Protein AF-A0A2R5EPQ1-F1 (afdb_monomer)

Structure (mmCIF, N/CA/C/O backbone):
data_AF-A0A2R5EPQ1-F1
#
_entry.id   AF-A0A2R5EPQ1-F1
#
loop_
_atom_site.group_PDB
_atom_site.id
_atom_site.type_symbol
_atom_site.label_atom_id
_atom_site.label_alt_id
_atom_site.label_comp_id
_atom_site.label_asym_id
_atom_site.label_entity_id
_atom_site.label_seq_id
_atom_site.pdbx_PDB_ins_code
_atom_site.Cartn_x
_atom_site.Cartn_y
_atom_site.Cartn_z
_atom_site.occupancy
_atom_site.B_iso_or_equiv
_atom_site.auth_seq_id
_atom_site.auth_comp_id
_atom_site.auth_asym_id
_atom_site.auth_atom_id
_atom_site.pdbx_PDB_model_num
ATOM 1 N N . MET A 1 1 ? 26.105 1.636 -38.580 1.00 42.91 1 MET A N 1
ATOM 2 C CA . MET A 1 1 ? 24.956 1.374 -37.688 1.00 42.91 1 MET A CA 1
ATOM 3 C C . MET A 1 1 ? 25.505 0.901 -36.352 1.00 42.91 1 MET A C 1
ATOM 5 O O . MET A 1 1 ? 25.771 -0.279 -36.193 1.00 42.91 1 MET A O 1
ATOM 9 N N . THR A 1 2 ? 25.792 1.823 -35.436 1.00 43.88 2 THR A N 1
ATOM 10 C CA . THR A 1 2 ? 26.269 1.496 -34.084 1.00 43.88 2 THR A CA 1
ATOM 11 C C . THR A 1 2 ? 25.137 1.810 -33.117 1.00 43.88 2 THR A C 1
ATOM 13 O O . THR A 1 2 ? 24.937 2.967 -32.755 1.00 43.88 2 THR A O 1
ATOM 16 N N . CYS A 1 3 ? 24.349 0.798 -32.761 1.00 49.59 3 CYS A N 1
ATOM 17 C CA . CYS A 1 3 ? 23.349 0.924 -31.707 1.00 49.59 3 CYS A CA 1
ATOM 18 C C . CYS A 1 3 ? 24.088 0.954 -30.363 1.00 49.59 3 CYS A C 1
ATOM 20 O O . CYS A 1 3 ? 24.701 -0.035 -29.964 1.00 49.59 3 CYS A O 1
ATOM 22 N N . ASN A 1 4 ? 24.082 2.113 -29.705 1.00 49.69 4 ASN A N 1
ATOM 23 C CA . ASN A 1 4 ? 24.628 2.299 -28.363 1.00 49.69 4 ASN A CA 1
ATOM 24 C C . ASN A 1 4 ? 23.709 1.617 -27.331 1.00 49.69 4 ASN A C 1
ATOM 26 O O . ASN A 1 4 ? 22.537 1.969 -27.270 1.00 49.69 4 ASN A O 1
ATOM 30 N N . PRO A 1 5 ? 24.204 0.708 -26.472 1.00 54.84 5 PRO A N 1
ATOM 31 C CA . PRO A 1 5 ? 23.364 -0.022 -25.517 1.00 54.84 5 PRO A CA 1
ATOM 32 C C . PRO A 1 5 ? 23.273 0.655 -24.133 1.00 54.84 5 PRO A C 1
ATOM 34 O O . PRO A 1 5 ? 23.167 -0.031 -23.121 1.00 54.84 5 PRO A O 1
ATOM 37 N N . LYS A 1 6 ? 23.404 1.987 -24.035 1.00 50.59 6 LYS A N 1
ATOM 38 C CA . LYS A 1 6 ? 23.612 2.674 -22.738 1.00 50.59 6 LYS A CA 1
ATOM 39 C C . LYS A 1 6 ? 22.432 3.499 -22.216 1.00 50.59 6 LYS A C 1
ATOM 41 O O . LYS A 1 6 ? 22.577 4.114 -21.163 1.00 50.59 6 LYS A O 1
ATOM 46 N N . GLU A 1 7 ? 21.286 3.511 -22.893 1.00 47.91 7 GLU A N 1
ATOM 47 C CA . GLU A 1 7 ? 20.176 4.408 -22.521 1.00 47.91 7 GLU A CA 1
ATOM 48 C C . GLU A 1 7 ? 19.000 3.716 -21.806 1.00 47.91 7 GLU A C 1
ATOM 50 O O . GLU A 1 7 ? 18.264 4.379 -21.076 1.00 47.91 7 GLU A O 1
ATOM 55 N N . ASP A 1 8 ? 18.869 2.388 -21.880 1.00 50.78 8 ASP A N 1
ATOM 56 C CA . ASP A 1 8 ? 17.674 1.702 -21.357 1.00 50.78 8 ASP A CA 1
ATOM 57 C C . ASP A 1 8 ? 17.698 1.431 -19.842 1.00 50.78 8 ASP A C 1
ATOM 59 O O . ASP A 1 8 ? 16.653 1.403 -19.187 1.00 50.78 8 ASP A O 1
ATOM 63 N N . THR A 1 9 ? 18.876 1.302 -19.226 1.00 50.47 9 THR A N 1
ATOM 64 C CA . THR A 1 9 ? 18.985 1.025 -17.780 1.00 50.47 9 THR A CA 1
ATOM 65 C C . THR A 1 9 ? 18.572 2.214 -16.911 1.00 50.47 9 THR A C 1
ATOM 67 O O . THR A 1 9 ? 18.021 2.030 -15.824 1.00 50.47 9 THR A O 1
ATOM 70 N N . HIS A 1 10 ? 18.767 3.443 -17.395 1.00 47.44 10 HIS A N 1
ATOM 71 C CA . HIS A 1 10 ? 18.456 4.659 -16.637 1.00 47.44 10 HIS A CA 1
ATOM 72 C C . HIS A 1 10 ? 16.945 4.926 -16.514 1.00 47.44 10 HIS A C 1
ATOM 74 O O . HIS A 1 10 ? 16.508 5.561 -15.551 1.00 47.44 10 HIS A O 1
ATOM 80 N N . SER A 1 11 ? 16.144 4.442 -17.470 1.00 53.81 11 SER A N 1
ATOM 81 C CA . SER A 1 11 ? 14.687 4.627 -17.485 1.00 53.81 11 SER A CA 1
ATOM 82 C C . SER A 1 11 ? 13.971 3.616 -16.576 1.00 53.81 11 SER A C 1
ATOM 84 O O . SER A 1 11 ? 13.085 3.983 -15.801 1.00 53.81 11 SER A O 1
ATOM 86 N N . ILE A 1 12 ? 14.437 2.361 -16.567 1.00 55.66 12 ILE A N 1
ATOM 87 C CA . ILE A 1 12 ? 13.892 1.274 -15.733 1.00 55.66 12 ILE A CA 1
ATOM 88 C C . ILE A 1 12 ? 14.104 1.562 -14.236 1.00 55.66 12 ILE A C 1
ATOM 90 O O . ILE A 1 12 ? 13.184 1.414 -1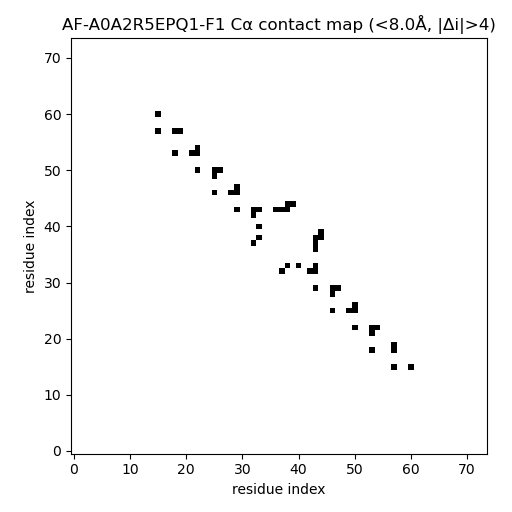3.429 1.00 55.66 12 ILE A O 1
ATOM 94 N N . MET A 1 13 ? 15.286 2.067 -13.859 1.00 59.19 13 MET A N 1
ATOM 95 C CA . MET A 1 13 ? 15.595 2.434 -12.469 1.00 59.19 13 MET A CA 1
ATOM 96 C C . MET A 1 13 ? 14.713 3.569 -11.925 1.00 59.19 13 MET A C 1
ATOM 98 O O . MET A 1 13 ? 14.362 3.559 -10.744 1.00 59.19 13 MET A O 1
ATOM 102 N N . LYS A 1 14 ? 14.330 4.546 -12.760 1.00 63.81 14 LYS A N 1
ATOM 103 C CA . LYS A 1 14 ? 13.431 5.634 -12.339 1.00 63.81 14 LYS A CA 1
ATOM 104 C C . LYS A 1 14 ? 12.022 5.118 -12.050 1.00 63.81 14 LYS A C 1
ATOM 106 O O . LYS A 1 14 ? 11.457 5.487 -11.024 1.00 63.81 14 LYS A O 1
ATOM 111 N N . GLY A 1 15 ? 11.493 4.235 -12.900 1.00 72.88 15 GLY A N 1
ATOM 112 C CA . GLY A 1 15 ? 10.185 3.608 -12.686 1.00 72.88 15 GLY A CA 1
ATOM 113 C C . GLY A 1 15 ? 10.130 2.783 -11.398 1.00 72.88 15 GLY A C 1
ATOM 114 O O . GLY A 1 15 ? 9.199 2.933 -10.610 1.00 72.88 15 GLY A O 1
ATOM 115 N N . ALA A 1 16 ? 11.171 1.989 -11.129 1.00 77.50 16 ALA A N 1
ATOM 116 C CA . ALA A 1 16 ? 11.277 1.209 -9.896 1.00 77.50 16 ALA A CA 1
ATOM 117 C C . ALA A 1 16 ? 11.360 2.0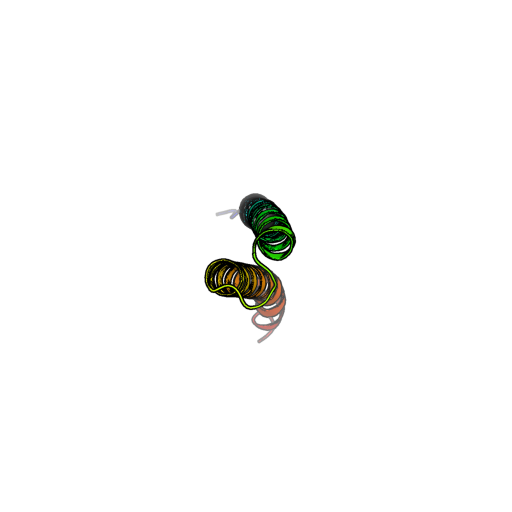94 -8.637 1.00 77.50 16 ALA A C 1
ATOM 119 O O . ALA A 1 16 ? 10.741 1.787 -7.620 1.00 77.50 16 ALA A O 1
ATOM 120 N N . ASN A 1 17 ? 12.085 3.215 -8.700 1.00 85.12 17 ASN A N 1
ATOM 121 C CA . ASN A 1 17 ? 12.211 4.131 -7.566 1.00 85.12 17 ASN A CA 1
ATOM 122 C C . ASN A 1 17 ? 10.894 4.864 -7.250 1.00 85.12 17 ASN A C 1
ATOM 124 O O . ASN A 1 17 ? 10.526 5.005 -6.085 1.00 85.12 17 ASN A O 1
ATOM 128 N N . GLU A 1 18 ? 10.153 5.305 -8.269 1.00 87.94 18 GLU A N 1
ATOM 129 C CA . GLU A 1 18 ? 8.828 5.905 -8.060 1.00 87.94 18 GLU A CA 1
ATOM 130 C C . GLU A 1 18 ? 7.819 4.883 -7.520 1.00 87.94 18 GLU A C 1
ATOM 132 O O . GLU A 1 18 ? 7.040 5.204 -6.619 1.00 87.94 18 GLU A O 1
ATOM 137 N N . LEU A 1 19 ? 7.892 3.630 -7.979 1.00 89.00 19 LEU A N 1
ATOM 138 C CA . LEU A 1 19 ? 7.072 2.544 -7.447 1.00 89.00 19 LEU A CA 1
ATOM 139 C C . LEU A 1 19 ? 7.377 2.267 -5.966 1.00 89.00 19 LEU A C 1
ATOM 141 O O . LEU A 1 19 ? 6.453 2.161 -5.162 1.00 89.00 19 LEU A O 1
ATOM 145 N N . LEU A 1 20 ? 8.654 2.248 -5.570 1.00 91.12 20 LEU A N 1
ATOM 146 C CA . LEU A 1 20 ? 9.058 2.100 -4.165 1.00 91.12 20 LEU A CA 1
ATOM 147 C C . LEU A 1 20 ? 8.564 3.251 -3.283 1.00 91.12 20 LEU A C 1
ATOM 149 O O . LEU A 1 20 ? 8.066 3.016 -2.182 1.00 91.12 20 LEU A O 1
ATOM 153 N N . LYS A 1 21 ? 8.649 4.499 -3.761 1.00 93.50 21 LYS A N 1
ATOM 154 C CA . LYS A 1 21 ? 8.091 5.654 -3.036 1.00 93.50 21 LYS A CA 1
ATOM 155 C C . LYS A 1 21 ? 6.584 5.526 -2.849 1.00 93.50 21 LYS A C 1
ATOM 157 O O . LYS A 1 21 ? 6.061 5.911 -1.802 1.00 93.50 21 LYS A O 1
ATOM 162 N N . HIS A 1 22 ? 5.887 5.008 -3.857 1.00 93.69 22 HIS A N 1
ATOM 163 C CA . HIS A 1 22 ? 4.450 4.805 -3.782 1.00 93.69 22 HIS A CA 1
ATOM 164 C C . HIS A 1 22 ? 4.085 3.700 -2.782 1.00 93.69 22 HIS A C 1
ATOM 166 O O . HIS A 1 22 ? 3.252 3.946 -1.911 1.00 93.69 22 HIS A O 1
ATOM 172 N N . ILE A 1 23 ? 4.780 2.557 -2.820 1.00 94.25 23 ILE A N 1
ATOM 173 C CA . ILE A 1 23 ? 4.651 1.471 -1.832 1.00 94.25 23 ILE A CA 1
ATOM 174 C C . ILE A 1 23 ? 4.851 2.009 -0.413 1.00 94.25 23 ILE A C 1
ATOM 176 O O . ILE A 1 23 ? 4.034 1.759 0.472 1.00 94.25 23 ILE A O 1
ATOM 180 N N . GLU A 1 24 ? 5.903 2.800 -0.193 1.00 96.38 24 GLU A N 1
ATOM 181 C CA . GLU A 1 24 ? 6.201 3.356 1.126 1.00 96.38 24 GLU A CA 1
ATOM 182 C C . GLU A 1 24 ? 5.110 4.312 1.622 1.00 96.38 24 GLU A C 1
ATOM 184 O O . GLU A 1 24 ? 4.767 4.303 2.806 1.00 96.38 24 GLU A O 1
ATOM 189 N N . ARG A 1 25 ? 4.535 5.120 0.725 1.00 96.75 25 ARG A N 1
ATOM 190 C CA . ARG A 1 25 ? 3.414 6.003 1.061 1.00 96.75 25 ARG A CA 1
ATOM 191 C C . ARG A 1 25 ? 2.185 5.198 1.475 1.00 96.75 25 ARG A C 1
ATOM 193 O O . ARG A 1 25 ? 1.648 5.436 2.554 1.00 96.75 25 ARG A O 1
ATOM 200 N N . VAL A 1 26 ? 1.781 4.226 0.658 1.00 95.75 26 VAL A N 1
ATOM 201 C CA . VAL A 1 26 ? 0.597 3.396 0.927 1.00 95.75 26 VAL A CA 1
ATOM 202 C C . VAL A 1 26 ? 0.782 2.587 2.212 1.00 95.75 26 VAL A C 1
ATOM 204 O O . VAL A 1 26 ? -0.141 2.503 3.016 1.00 95.75 26 VAL A O 1
ATOM 207 N N . ARG A 1 27 ? 1.991 2.082 2.487 1.00 96.94 27 ARG A N 1
ATOM 208 C CA . ARG A 1 27 ? 2.324 1.408 3.753 1.00 96.94 27 ARG A CA 1
ATOM 209 C C . ARG A 1 27 ? 2.106 2.305 4.976 1.00 96.94 27 ARG A C 1
ATOM 2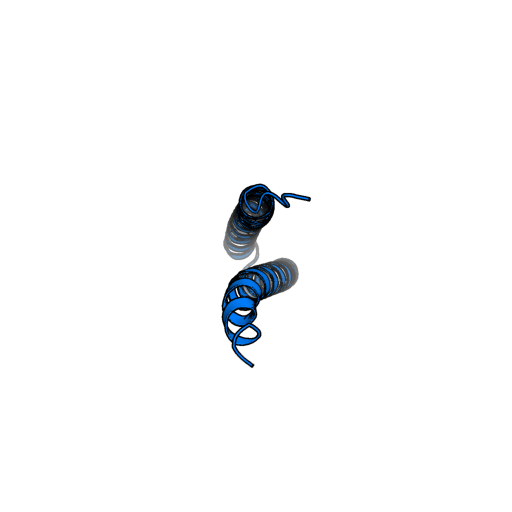11 O O . ARG A 1 27 ? 1.581 1.841 5.988 1.00 96.94 27 ARG A O 1
ATOM 218 N N . ARG A 1 28 ? 2.507 3.580 4.906 1.00 97.38 28 ARG A N 1
ATOM 219 C CA . ARG A 1 28 ? 2.288 4.543 6.002 1.00 97.38 28 ARG A CA 1
ATOM 220 C C . ARG A 1 28 ? 0.809 4.830 6.201 1.00 97.38 28 ARG A C 1
ATOM 222 O O . ARG A 1 28 ? 0.332 4.726 7.325 1.00 97.38 28 ARG A O 1
ATOM 229 N N . GLU A 1 29 ? 0.089 5.110 5.119 1.00 95.75 29 GLU A N 1
ATOM 230 C CA . GLU A 1 29 ? -1.357 5.346 5.159 1.00 95.75 29 GLU A CA 1
ATOM 231 C C . GLU A 1 29 ? -2.109 4.139 5.737 1.00 95.75 29 GLU A C 1
ATOM 233 O O . GLU A 1 29 ? -2.975 4.311 6.593 1.00 95.75 29 GLU A O 1
ATOM 238 N N . LEU A 1 30 ? -1.741 2.918 5.336 1.00 95.75 30 LEU A N 1
ATOM 239 C CA . LEU A 1 30 ? -2.315 1.680 5.860 1.00 95.75 30 LEU A CA 1
ATOM 240 C C . LEU A 1 30 ? -2.104 1.560 7.373 1.00 95.75 30 LEU A C 1
ATOM 242 O O . LEU A 1 30 ? -3.055 1.297 8.105 1.00 95.75 30 LEU A O 1
ATOM 246 N N . ASN A 1 31 ? -0.879 1.793 7.853 1.00 96.75 31 ASN A N 1
ATOM 247 C CA . ASN A 1 31 ? -0.573 1.758 9.284 1.00 96.75 31 ASN A CA 1
ATOM 248 C C . ASN A 1 31 ? -1.337 2.834 10.063 1.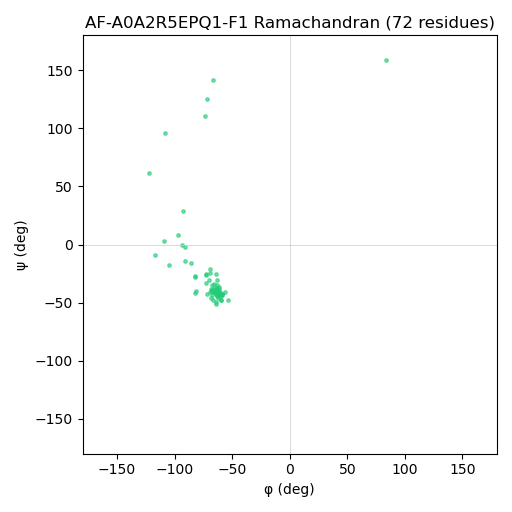00 96.75 31 ASN A C 1
ATOM 250 O O . ASN A 1 31 ? -1.884 2.552 11.128 1.00 96.75 31 ASN A O 1
ATOM 254 N N . GLU A 1 32 ? -1.415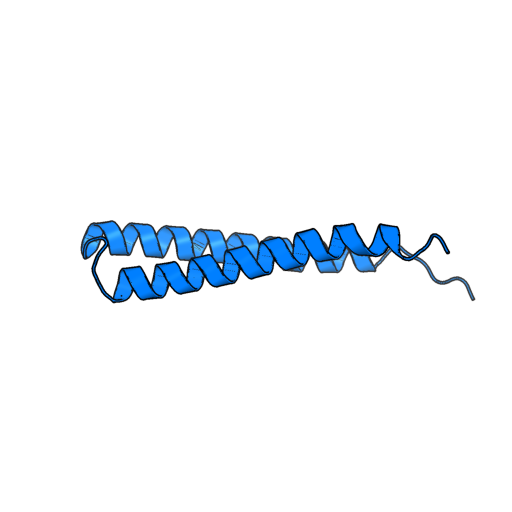 4.057 9.541 1.00 96.44 32 GLU A N 1
ATOM 255 C CA . GLU A 1 32 ? -2.182 5.133 10.173 1.00 96.44 32 GLU A CA 1
ATOM 256 C C . GLU A 1 32 ? -3.673 4.792 10.258 1.00 96.44 32 GLU A C 1
ATOM 258 O O . GLU A 1 32 ? -4.300 5.007 11.297 1.00 96.44 32 GLU A O 1
ATOM 263 N N . GLN A 1 33 ? -4.247 4.224 9.197 1.00 95.06 33 GLN A N 1
ATOM 264 C CA . GLN A 1 33 ? -5.641 3.790 9.189 1.00 95.06 33 GLN A CA 1
ATOM 265 C C . GLN A 1 33 ? -5.875 2.592 10.116 1.00 95.06 33 GLN A C 1
ATOM 267 O O . GLN A 1 33 ? -6.880 2.567 10.824 1.00 95.06 33 GLN A O 1
ATOM 272 N N . ALA A 1 34 ? -4.940 1.643 10.182 1.00 95.81 34 ALA A N 1
ATOM 273 C CA . ALA A 1 34 ? -5.008 0.495 11.083 1.00 95.81 34 ALA A CA 1
ATOM 274 C C . ALA A 1 34 ? -5.026 0.933 12.550 1.00 95.81 34 ALA A C 1
ATOM 276 O O . ALA A 1 34 ? -5.814 0.414 13.339 1.00 95.81 34 ALA A O 1
ATOM 277 N N . LEU A 1 35 ? -4.206 1.927 12.901 1.00 96.44 35 LEU A N 1
ATOM 278 C CA . LEU A 1 35 ? -4.174 2.509 14.242 1.00 96.44 35 LEU A CA 1
ATOM 279 C C . LEU A 1 35 ? -5.455 3.284 14.578 1.00 96.44 35 LEU A C 1
ATOM 281 O O . LEU A 1 35 ? -5.880 3.278 15.730 1.00 96.44 35 LEU A O 1
ATOM 285 N N . ARG A 1 36 ? -6.073 3.953 13.596 1.00 95.69 36 ARG A N 1
ATOM 286 C CA . ARG A 1 36 ? -7.275 4.781 13.810 1.00 95.69 36 ARG A CA 1
ATOM 287 C C . ARG A 1 36 ? -8.576 3.983 13.829 1.00 95.69 36 ARG A C 1
ATOM 289 O O . ARG A 1 36 ? -9.453 4.279 14.633 1.00 95.69 36 ARG A O 1
ATOM 296 N N . PHE A 1 37 ? -8.720 3.021 12.924 1.00 93.94 37 PHE A N 1
ATOM 297 C CA . PHE A 1 37 ? -9.991 2.346 12.641 1.00 93.94 37 PHE A CA 1
ATOM 298 C C . PHE A 1 37 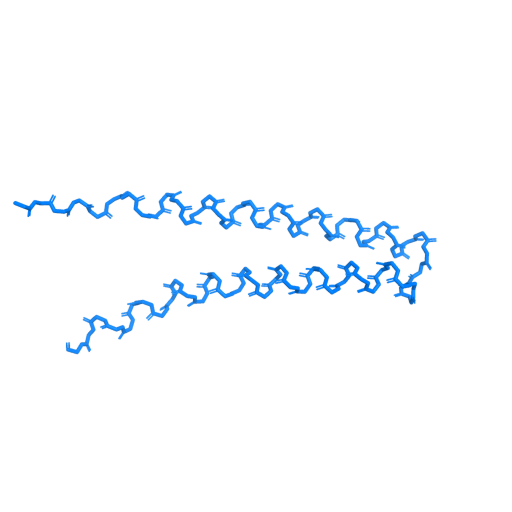? -9.963 0.846 12.953 1.00 93.94 37 PHE A C 1
ATOM 300 O O . PHE A 1 37 ? -11.004 0.193 12.933 1.00 93.94 37 PHE A O 1
ATOM 307 N N . GLY A 1 38 ? -8.784 0.294 13.249 1.00 93.06 38 GLY A N 1
ATOM 308 C CA . GLY A 1 38 ? -8.580 -1.133 13.451 1.00 93.06 38 GLY A CA 1
ATOM 309 C C . GLY A 1 38 ? -8.378 -1.902 12.143 1.00 93.06 38 GLY A C 1
ATOM 310 O O . GLY A 1 38 ? -8.783 -1.482 11.055 1.00 93.06 38 GLY A O 1
ATOM 311 N N . LEU A 1 39 ? -7.757 -3.077 12.272 1.00 92.50 39 LEU A N 1
ATOM 312 C CA . LEU A 1 39 ? -7.335 -3.923 11.147 1.00 92.50 39 LEU A CA 1
ATOM 313 C C . LEU A 1 39 ? -8.490 -4.461 10.294 1.00 92.50 39 LEU A C 1
ATOM 315 O O . LEU A 1 39 ? -8.296 -4.777 9.127 1.00 92.50 39 LEU A O 1
ATOM 319 N N . GLN A 1 40 ? -9.684 -4.575 10.873 1.00 93.56 40 GLN A N 1
ATOM 320 C CA . GLN A 1 40 ? -10.865 -5.113 10.193 1.00 93.56 40 GLN A CA 1
ATOM 321 C C . GLN A 1 40 ? -11.701 -4.035 9.495 1.00 93.56 40 GLN A C 1
ATOM 323 O O . GLN A 1 40 ? -12.717 -4.353 8.877 1.00 93.56 40 GLN A O 1
ATOM 328 N N . SER A 1 41 ? -11.314 -2.761 9.602 1.00 95.81 41 SER A N 1
ATOM 329 C CA . SER A 1 41 ? -12.047 -1.694 8.929 1.00 95.81 41 SER A CA 1
ATOM 330 C C . SER A 1 41 ? -11.925 -1.829 7.412 1.00 95.81 41 SER A C 1
ATOM 332 O O . SER A 1 41 ? -10.866 -2.160 6.878 1.00 95.81 41 SER A O 1
ATOM 334 N N . HIS A 1 42 ? -13.016 -1.539 6.703 1.00 95.12 42 HIS A N 1
ATOM 335 C CA . HIS A 1 42 ? -13.047 -1.637 5.245 1.00 95.12 42 HIS A CA 1
ATOM 336 C C . HIS A 1 42 ? -11.950 -0.789 4.580 1.00 95.12 42 HIS A C 1
ATOM 338 O O . HIS A 1 42 ? -11.272 -1.276 3.684 1.00 95.12 42 HIS A O 1
ATOM 344 N N . ALA A 1 43 ? -11.705 0.422 5.093 1.00 91.38 43 ALA A N 1
ATOM 345 C CA . ALA A 1 43 ? -10.660 1.318 4.595 1.00 91.38 43 ALA A CA 1
ATOM 346 C C . ALA A 1 43 ? -9.252 0.691 4.664 1.00 91.38 43 ALA A C 1
ATOM 348 O O . ALA A 1 43 ? -8.490 0.760 3.701 1.00 91.38 43 ALA A O 1
ATOM 349 N N . VAL A 1 44 ? -8.933 0.008 5.770 1.00 94.50 44 VAL A N 1
ATOM 350 C CA . VAL A 1 44 ? -7.649 -0.692 5.944 1.00 94.50 44 VAL A CA 1
ATOM 351 C C . VAL A 1 44 ? -7.540 -1.878 4.991 1.00 94.50 44 VAL A C 1
ATOM 353 O O . VAL A 1 44 ? -6.484 -2.096 4.406 1.00 94.50 44 VAL A O 1
ATOM 356 N N . LEU A 1 45 ? -8.630 -2.617 4.773 1.00 95.94 45 LEU A N 1
ATOM 357 C CA . LEU A 1 45 ? -8.641 -3.732 3.823 1.00 95.94 45 LEU A CA 1
ATOM 358 C C . LEU A 1 45 ? -8.444 -3.259 2.375 1.00 95.94 45 LEU A C 1
ATOM 360 O O . LEU A 1 45 ? -7.683 -3.877 1.630 1.00 95.94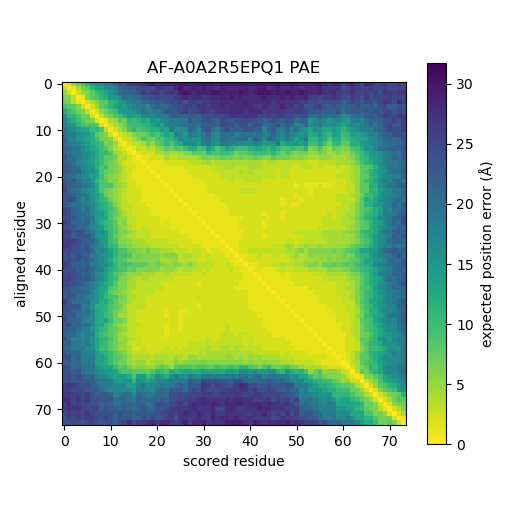 45 LEU A O 1
ATOM 364 N N . GLU A 1 46 ? -9.074 -2.151 1.976 1.00 95.38 46 GLU A N 1
ATOM 365 C CA . GLU A 1 46 ? -8.864 -1.554 0.652 1.00 95.38 46 GLU A CA 1
ATOM 366 C C . GLU A 1 46 ? -7.415 -1.097 0.464 1.00 95.38 46 GLU A C 1
ATOM 368 O O . GLU A 1 46 ? -6.789 -1.431 -0.545 1.00 95.38 46 GLU A O 1
ATOM 373 N N . LYS A 1 47 ? -6.843 -0.414 1.463 1.00 93.12 47 LYS A N 1
ATOM 374 C CA . LYS A 1 47 ? -5.437 0.007 1.424 1.00 93.12 47 LYS A CA 1
ATOM 375 C C . LYS A 1 47 ? -4.459 -1.167 1.437 1.00 93.12 47 LYS A C 1
ATOM 377 O O . LYS A 1 47 ? -3.423 -1.093 0.780 1.00 93.12 47 LYS A O 1
ATOM 382 N N . SER A 1 48 ? -4.784 -2.261 2.125 1.00 95.62 48 SER A N 1
ATOM 383 C CA . SER A 1 48 ? -3.980 -3.487 2.096 1.00 95.62 48 SER A CA 1
ATOM 384 C C . SER A 1 48 ? -3.951 -4.072 0.689 1.00 95.62 48 SER A C 1
ATOM 386 O O . SER A 1 48 ? -2.887 -4.412 0.184 1.00 95.62 48 SER A O 1
ATOM 388 N N . ARG A 1 49 ? -5.107 -4.118 0.018 1.00 96.56 49 ARG A N 1
ATOM 389 C CA . ARG A 1 49 ? -5.208 -4.619 -1.354 1.00 96.56 49 ARG A CA 1
ATOM 390 C C . ARG A 1 49 ? -4.429 -3.752 -2.346 1.00 96.56 49 ARG A C 1
ATOM 392 O O . ARG A 1 49 ? -3.797 -4.296 -3.248 1.00 96.56 49 ARG A O 1
ATOM 399 N N . GLU A 1 50 ? -4.471 -2.428 -2.190 1.00 95.12 50 GLU A N 1
ATOM 400 C CA . GLU A 1 50 ? -3.653 -1.498 -2.983 1.00 95.12 50 GLU A CA 1
ATOM 401 C C . GLU A 1 50 ? -2.158 -1.792 -2.784 1.00 95.12 50 GLU A C 1
ATOM 403 O O . GLU A 1 50 ? -1.422 -1.953 -3.758 1.00 95.12 50 GLU A O 1
ATOM 408 N N . LEU A 1 51 ? -1.716 -1.943 -1.531 1.00 95.00 51 LEU A N 1
ATOM 409 C CA . LEU A 1 51 ? -0.326 -2.262 -1.211 1.00 95.00 51 LEU A CA 1
ATOM 410 C C . LEU A 1 51 ? 0.120 -3.589 -1.844 1.00 95.00 51 LEU A C 1
ATOM 412 O O . LEU A 1 51 ? 1.185 -3.642 -2.459 1.00 95.00 51 LEU A O 1
ATOM 416 N N . ASP A 1 52 ? -0.709 -4.630 -1.761 1.00 95.94 52 ASP A N 1
ATOM 417 C CA . ASP A 1 52 ? -0.427 -5.937 -2.363 1.00 95.94 52 ASP A CA 1
ATOM 418 C C . ASP A 1 52 ? -0.273 -5.845 -3.888 1.00 95.94 52 ASP A C 1
ATOM 420 O O . ASP A 1 52 ? 0.626 -6.451 -4.473 1.00 95.94 52 ASP A O 1
ATOM 424 N N . GLN A 1 53 ? -1.117 -5.056 -4.560 1.00 94.12 53 GLN A N 1
ATOM 425 C CA . GLN A 1 53 ? -1.012 -4.838 -6.006 1.00 94.12 53 GLN A CA 1
ATOM 426 C C . GLN A 1 53 ? 0.302 -4.150 -6.387 1.00 94.12 53 GLN A C 1
ATOM 428 O O . GLN A 1 53 ? 0.943 -4.553 -7.361 1.00 94.12 53 GLN A O 1
ATOM 433 N N . LEU A 1 54 ? 0.730 -3.151 -5.612 1.00 92.94 54 LEU A N 1
ATOM 434 C CA . LEU A 1 54 ? 1.987 -2.445 -5.853 1.00 92.94 54 LEU A CA 1
ATOM 435 C C . LEU A 1 54 ? 3.207 -3.343 -5.625 1.00 92.94 54 LEU A C 1
ATOM 437 O O . LEU A 1 54 ? 4.148 -3.302 -6.419 1.00 92.94 54 LEU A O 1
ATOM 441 N N . LEU A 1 55 ? 3.181 -4.185 -4.589 1.00 92.44 55 LEU A N 1
ATOM 442 C CA . LEU A 1 55 ? 4.238 -5.163 -4.322 1.00 92.44 55 LEU A CA 1
ATOM 443 C C . LEU A 1 55 ? 4.344 -6.195 -5.450 1.00 92.44 55 LEU A C 1
ATOM 445 O O . LEU A 1 55 ? 5.443 -6.463 -5.933 1.00 92.44 55 LEU A O 1
ATOM 449 N N . ASN A 1 56 ? 3.211 -6.706 -5.936 1.00 92.38 56 ASN A N 1
ATOM 450 C CA . ASN A 1 56 ? 3.183 -7.624 -7.075 1.00 92.38 56 ASN A CA 1
ATOM 451 C C . ASN A 1 56 ? 3.719 -6.969 -8.357 1.00 92.38 56 ASN A C 1
ATOM 453 O O . ASN A 1 56 ? 4.462 -7.600 -9.114 1.00 92.38 56 ASN A O 1
ATOM 457 N N . ALA A 1 57 ? 3.380 -5.700 -8.606 1.00 88.69 57 ALA A N 1
ATOM 458 C CA . ALA A 1 57 ? 3.910 -4.942 -9.738 1.00 88.69 57 ALA A CA 1
ATOM 459 C C . ALA A 1 57 ? 5.430 -4.750 -9.628 1.00 88.69 57 ALA A C 1
ATOM 461 O O . ALA A 1 57 ? 6.145 -4.920 -10.616 1.00 88.69 57 ALA A O 1
ATOM 462 N N . TYR A 1 58 ? 5.929 -4.460 -8.424 1.00 87.81 58 TYR A N 1
ATOM 463 C CA . TYR A 1 58 ? 7.358 -4.315 -8.159 1.00 87.81 58 TYR A CA 1
ATOM 464 C C . TYR A 1 58 ? 8.103 -5.630 -8.389 1.00 87.81 58 TYR A C 1
ATOM 466 O O . TYR A 1 58 ? 9.059 -5.672 -9.162 1.00 87.81 58 TYR A O 1
ATOM 474 N N . GLN A 1 59 ? 7.598 -6.726 -7.821 1.00 86.62 59 GLN A N 1
ATOM 475 C CA . GLN A 1 59 ? 8.174 -8.054 -8.001 1.00 86.62 59 GLN A CA 1
ATOM 476 C C . GLN A 1 59 ? 8.152 -8.496 -9.470 1.00 86.62 59 GLN A C 1
ATOM 478 O O . GLN A 1 59 ? 9.101 -9.121 -9.941 1.00 86.62 59 GLN A O 1
ATOM 483 N N . SER A 1 60 ? 7.098 -8.152 -10.216 1.00 85.31 60 SER A N 1
ATOM 484 C CA . SER A 1 60 ? 6.998 -8.444 -11.652 1.00 85.31 60 SER A CA 1
ATOM 485 C C . SER A 1 60 ? 8.009 -7.643 -12.473 1.00 85.31 60 SER A C 1
ATOM 487 O O . SER A 1 60 ? 8.621 -8.192 -13.388 1.00 85.31 60 SER A O 1
ATOM 489 N N . ALA A 1 61 ? 8.223 -6.369 -12.136 1.00 81.31 61 ALA A N 1
ATOM 490 C CA . ALA A 1 61 ? 9.234 -5.530 -12.775 1.00 81.31 61 ALA A CA 1
ATOM 491 C C . ALA A 1 61 ? 10.661 -6.036 -12.493 1.00 81.31 61 ALA A C 1
ATOM 493 O O . ALA A 1 61 ? 11.500 -6.057 -13.393 1.00 81.31 61 ALA A O 1
ATOM 494 N N . GLU A 1 62 ? 10.923 -6.503 -11.271 1.00 76.88 62 GLU A N 1
ATOM 495 C CA . GLU A 1 62 ? 12.215 -7.068 -10.868 1.00 76.88 62 GLU A CA 1
ATOM 496 C C . GLU A 1 62 ? 12.464 -8.451 -11.500 1.00 76.88 62 GLU A C 1
ATOM 498 O O . GLU A 1 62 ? 13.536 -8.720 -12.042 1.00 76.88 62 GLU A O 1
ATOM 503 N N . SER A 1 63 ? 11.441 -9.311 -11.532 1.00 69.94 63 SER A N 1
ATOM 504 C CA . SER A 1 63 ? 11.521 -10.660 -12.118 1.00 69.94 63 SER A CA 1
ATOM 505 C C . SER A 1 63 ? 11.584 -10.635 -13.651 1.00 69.94 63 SER A C 1
ATOM 507 O O . SER A 1 63 ? 12.259 -11.468 -14.261 1.00 69.94 63 SER A O 1
ATOM 509 N N . GLY A 1 64 ? 10.927 -9.660 -14.290 1.00 57.25 64 GLY A N 1
ATOM 510 C CA . GLY A 1 64 ? 11.001 -9.428 -15.734 1.00 57.25 64 GLY A CA 1
ATOM 511 C C . GLY A 1 64 ? 12.406 -9.046 -16.209 1.00 57.25 64 GLY A C 1
ATOM 512 O O . GLY A 1 64 ? 12.807 -9.440 -17.302 1.00 57.25 64 GLY A O 1
ATOM 513 N N . ALA A 1 65 ? 13.195 -8.374 -15.364 1.00 52.94 65 ALA A N 1
ATOM 514 C CA . ALA A 1 65 ? 14.595 -8.066 -15.649 1.00 52.94 65 ALA A CA 1
ATOM 515 C C . ALA A 1 65 ? 15.519 -9.299 -15.558 1.00 52.94 65 ALA A C 1
ATOM 517 O O . ALA A 1 65 ? 16.555 -9.341 -16.221 1.00 52.94 65 ALA A O 1
ATOM 518 N N . HIS A 1 66 ? 15.149 -10.327 -14.784 1.00 45.88 66 HIS A N 1
ATOM 519 C CA . HIS A 1 66 ? 15.957 -11.541 -14.614 1.00 45.88 66 HIS A CA 1
ATOM 520 C C . HIS A 1 66 ? 15.764 -12.567 -15.754 1.00 45.88 66 HIS A C 1
ATOM 522 O O . HIS A 1 66 ? 16.683 -13.324 -16.070 1.00 45.88 66 HIS A O 1
ATOM 528 N N . MET A 1 67 ? 14.599 -12.588 -16.415 1.00 49.47 67 MET A N 1
ATOM 529 C CA . MET A 1 67 ? 14.283 -13.579 -17.463 1.00 49.47 67 MET A CA 1
ATOM 530 C C . MET A 1 67 ? 14.776 -13.209 -18.876 1.00 49.47 67 MET A C 1
ATOM 532 O O . MET A 1 67 ? 14.875 -14.092 -19.730 1.00 49.47 67 MET A O 1
ATOM 536 N N . ASP A 1 68 ? 15.151 -11.951 -19.142 1.00 45.91 68 ASP A N 1
ATOM 537 C CA . ASP A 1 68 ? 15.699 -11.542 -20.453 1.00 45.91 68 ASP A CA 1
ATOM 538 C C . ASP A 1 68 ? 17.108 -12.129 -20.713 1.00 45.91 68 ASP A C 1
ATOM 540 O O . ASP A 1 68 ? 17.488 -12.405 -21.851 1.00 45.91 68 ASP A O 1
ATOM 544 N N . SER A 1 69 ? 17.858 -12.455 -19.653 1.00 47.81 69 SER A N 1
ATOM 545 C CA . SER A 1 69 ? 19.182 -13.091 -19.769 1.00 47.81 69 SER A CA 1
ATOM 546 C C . SER A 1 69 ? 19.134 -14.542 -20.268 1.00 47.81 69 SER A C 1
ATOM 548 O O . SER A 1 69 ? 20.126 -15.047 -20.786 1.00 47.81 69 SER A O 1
ATOM 550 N N . SER A 1 70 ? 17.993 -15.231 -20.148 1.00 50.16 70 SER A N 1
ATOM 551 C CA . SER A 1 70 ? 17.895 -16.660 -20.488 1.00 50.16 70 SER A CA 1
ATOM 552 C C . SER A 1 70 ? 17.490 -16.919 -21.949 1.00 50.16 70 SER A C 1
ATOM 554 O O . SER A 1 70 ? 17.686 -18.018 -22.458 1.00 50.16 70 SER A O 1
ATOM 556 N N . ARG A 1 71 ? 16.988 -15.906 -22.674 1.00 48.84 71 ARG A N 1
ATOM 557 C CA . ARG A 1 71 ? 16.539 -16.043 -24.078 1.00 48.84 71 ARG A CA 1
ATOM 558 C C . ARG A 1 71 ? 17.592 -15.712 -25.142 1.00 48.84 71 ARG A C 1
ATOM 560 O O . ARG A 1 71 ? 17.293 -15.838 -26.324 1.00 48.84 71 ARG A O 1
ATOM 567 N N . ARG A 1 72 ? 18.811 -15.315 -24.755 1.00 50.50 72 ARG A N 1
ATOM 568 C CA . ARG A 1 72 ? 19.915 -14.991 -25.688 1.00 50.50 72 ARG A CA 1
ATOM 569 C C . ARG A 1 72 ? 20.924 -16.122 -25.922 1.00 50.50 72 ARG A C 1
ATOM 571 O O . ARG A 1 72 ? 21.928 -15.893 -26.587 1.00 50.50 72 ARG A O 1
ATOM 578 N N . SER A 1 73 ? 20.642 -17.323 -25.423 1.00 48.22 73 SER A N 1
ATOM 579 C CA 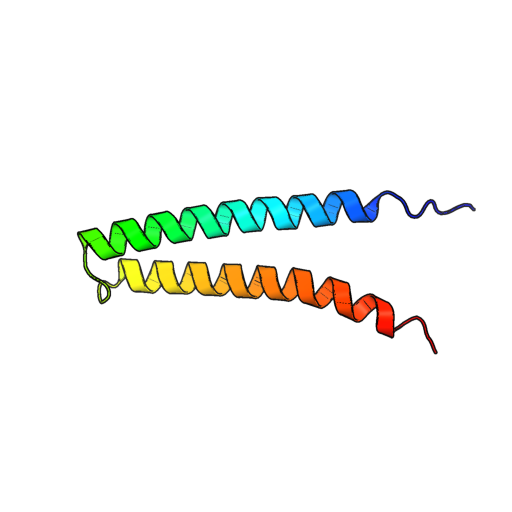. SER A 1 73 ? 21.496 -18.504 -25.599 1.00 48.22 73 SER A CA 1
ATOM 580 C C . SER A 1 73 ? 20.738 -19.649 -26.274 1.00 48.22 73 SER A C 1
ATOM 582 O O . SER A 1 73 ? 20.561 -20.700 -25.663 1.00 48.22 73 SER A O 1
ATOM 584 N N . LEU A 1 74 ? 20.272 -19.438 -27.509 1.00 45.75 74 LEU A N 1
ATOM 585 C CA . LEU A 1 74 ? 19.892 -20.498 -28.453 1.00 45.75 74 LEU A CA 1
ATOM 586 C C . LEU A 1 74 ? 20.306 -20.102 -29.871 1.00 45.75 74 LEU A C 1
ATOM 588 O O . LEU A 1 74 ? 20.036 -18.938 -30.245 1.00 45.75 74 LEU A O 1
#

Solvent-accessible surface area (backbone atoms only — not comparable to full-atom values): 4352 Å² total; per-residue (Å²): 139,82,85,77,90,78,67,67,68,66,56,55,54,50,55,53,50,54,50,49,55,49,46,55,50,44,52,50,54,30,52,55,39,28,73,74,62,35,74,84,29,67,70,27,49,53,40,49,52,53,41,51,53,49,51,53,52,50,52,48,57,56,53,55,66,61,56,61,72,69,72,77,78,124

pLDDT: mean 77.84, std 20.36, range [42.91, 97.38]

Sequence (74 aa):
MTCNPKEDTHSIMKGANELLKHIERVRRELNEQALRFGLQSHAVLEKSRELDQLLNAYQSAESGAHMDSSRRSL

InterPro domains:
  IPR018540 Aspartyl-phosphate phosphatase Spo0E-like [PF09388] (19-59)
  IPR036638 Helix-loop-helix DNA-binding domain superfamily [G3DSA:4.10.280.10] (15-69)
  IPR037208 Aspartyl-phosphate phosphatase Spo0E-like superfamily [SSF140500] (16-60)

Organism: NCBI:txid171404

Mean predicted aligned error: 11.2 Å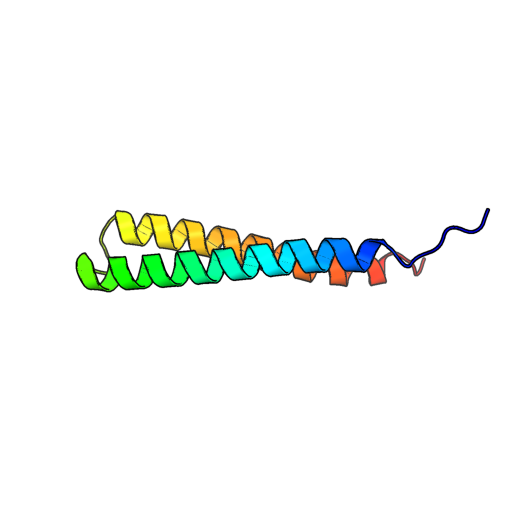

Foldseek 3Di:
DDDDPPPPVVVLVVVLVVLVVVLVVLVVVLVVCCVVPNCPDPVNVVSVVVSVVSVVVNVCSVVVVVCVVVPPPD

Radius of gyration: 17.92 Å; Cα contacts (8 Å, |Δi|>4): 28; chains: 1; bounding box: 39×26×52 Å

Secondary structure (DSSP, 8-state):
------SHHHHHHHHHHHHHHHHHHHHHHHHHHHHHH-TTSHHHHHHHHHHHHHHHHHHHHHHHHHHGGGTT--

Nearest PDB structures (foldseek):
  5nfd-assembly2_B  TM=9.443E-01  e=5.590E-01  Homo sapiens
  3aai-assembly1_B  TM=7.887E-01  e=4.189E+00  Thermus thermophilus HB8
  7uq2-assembly1_E  TM=4.584E-01  e=5.388E+00  Tequatrovirus
  7tzb-assembly1_B  TM=5.386E-01  e=6.931E+00  Homo sapiens